Protein AF-A0A526TAX5-F1 (afdb_monomer)

Radius of gyration: 14.5 Å; Cα contacts (8 Å, |Δi|>4): 35; chains: 1; bounding box: 31×34×32 Å

Secondary structure (DSSP, 8-state):
-HHHHHHHHHSHHHHIIIIIS--SSPPTTHHHHHHT-HHHHHHHHHHHHHHHTTSS-S-HHHHHHHHHHHHHHHHHHH--

Solvent-accessible surface area (backbone atoms only — not comparable to full-atom values): 4758 Å² total; per-residue (Å²): 107,70,68,62,46,51,51,39,72,74,37,50,65,62,41,35,65,76,75,67,54,84,76,92,68,81,62,88,63,46,66,61,50,60,78,59,34,62,70,60,52,53,46,27,56,54,38,41,52,34,36,76,68,69,75,43,85,77,61,34,63,61,54,33,50,49,53,50,52,52,56,52,50,55,46,57,69,70,61,122

pLDDT: mean 94.6, std 4.39, range [71.81, 98.75]

Sequence (80 aa):
MTEYAAFGLGNPNEYRTVFMTEKTKLPEGYNEMEESNPAMKVLISRVEACVAAGKLQGDPRAIATMLWAVGHGTISLLIT

Structure (mmCIF, N/CA/C/O backbone):
data_AF-A0A526TAX5-F1
#
_entry.id   AF-A0A526TAX5-F1
#
loop_
_atom_site.group_PDB
_atom_site.id
_atom_site.type_symbol
_atom_site.label_atom_id
_atom_site.label_alt_id
_atom_site.label_comp_id
_atom_site.label_asym_id
_atom_site.label_entity_id
_atom_site.label_seq_id
_atom_site.pdbx_PDB_ins_code
_atom_site.Cartn_x
_atom_site.Cartn_y
_atom_site.Cartn_z
_atom_site.occupancy
_atom_site.B_iso_or_equiv
_atom_site.auth_seq_id
_atom_site.auth_comp_id
_atom_site.auth_asym_id
_atom_site.auth_atom_id
_atom_site.pdbx_PDB_model_num
ATOM 1 N N . MET A 1 1 ? -2.872 -10.999 0.526 1.00 83.19 1 MET A N 1
ATOM 2 C CA . MET A 1 1 ? -1.494 -10.976 -0.008 1.00 83.19 1 MET A CA 1
ATOM 3 C C . MET A 1 1 ? -1.304 -11.881 -1.214 1.00 83.19 1 MET A C 1
ATOM 5 O O . MET A 1 1 ? -0.639 -11.430 -2.130 1.00 83.19 1 MET A O 1
ATOM 9 N N . THR A 1 2 ? -1.903 -13.077 -1.273 1.00 93.06 2 THR A N 1
ATOM 10 C CA . THR A 1 2 ? -1.785 -13.994 -2.428 1.00 93.06 2 THR A CA 1
ATOM 11 C C . THR A 1 2 ? -2.074 -13.325 -3.774 1.00 93.06 2 THR A C 1
ATOM 13 O O . THR A 1 2 ? -1.208 -13.330 -4.637 1.00 93.06 2 THR A O 1
ATOM 16 N N . GLU A 1 3 ? -3.222 -12.655 -3.918 1.00 94.00 3 GLU A N 1
ATOM 17 C CA . GLU A 1 3 ? -3.583 -11.976 -5.176 1.00 94.00 3 GLU A CA 1
ATOM 18 C C . GLU A 1 3 ? -2.630 -10.833 -5.538 1.00 94.00 3 GLU A C 1
ATOM 20 O O . GLU A 1 3 ? -2.240 -10.665 -6.689 1.00 94.00 3 GLU A O 1
ATOM 25 N N . TYR A 1 4 ? -2.202 -10.061 -4.536 1.00 93.56 4 TYR A N 1
ATOM 26 C CA . TYR A 1 4 ? -1.265 -8.960 -4.741 1.00 93.56 4 TYR A CA 1
ATOM 27 C C . TYR A 1 4 ? 0.115 -9.467 -5.189 1.00 93.56 4 TYR A C 1
ATOM 29 O O . TYR A 1 4 ? 0.738 -8.890 -6.078 1.00 93.56 4 TYR A O 1
ATOM 37 N N . ALA A 1 5 ? 0.563 -10.588 -4.616 1.00 95.19 5 ALA A N 1
ATOM 38 C CA . ALA A 1 5 ? 1.791 -11.257 -5.017 1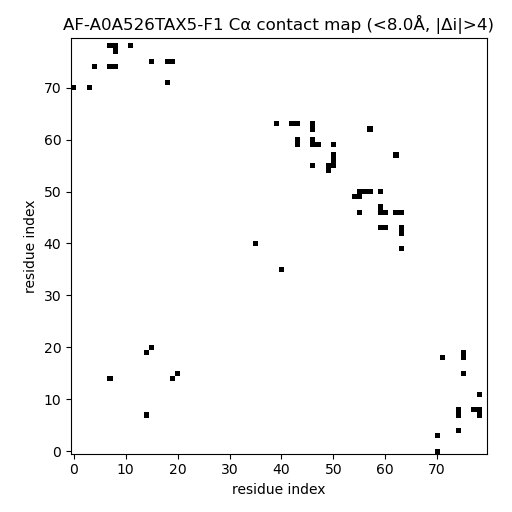.00 95.19 5 ALA A CA 1
ATOM 39 C C . ALA A 1 5 ? 1.688 -11.851 -6.424 1.00 95.19 5 ALA A C 1
ATOM 41 O O . ALA A 1 5 ? 2.602 -11.664 -7.222 1.00 95.19 5 ALA A O 1
ATOM 42 N N . ALA A 1 6 ? 0.572 -12.508 -6.751 1.00 96.50 6 ALA A N 1
ATOM 43 C CA . ALA A 1 6 ? 0.324 -13.038 -8.088 1.00 96.50 6 ALA A CA 1
ATOM 44 C C . ALA A 1 6 ? 0.361 -11.926 -9.148 1.00 96.50 6 ALA A C 1
ATOM 46 O O . ALA A 1 6 ? 1.006 -12.089 -10.182 1.00 96.50 6 ALA A O 1
ATOM 47 N N . PHE A 1 7 ? -0.251 -10.772 -8.861 1.00 94.69 7 PHE A N 1
ATOM 48 C CA . PHE A 1 7 ? -0.170 -9.602 -9.730 1.00 94.69 7 PHE A CA 1
ATOM 49 C C . PHE A 1 7 ? 1.274 -9.117 -9.910 1.00 94.69 7 PHE A C 1
ATOM 51 O O . PHE A 1 7 ? 1.737 -9.011 -11.043 1.00 94.69 7 PHE A O 1
ATOM 58 N N . GLY A 1 8 ? 1.996 -8.844 -8.819 1.00 95.81 8 GLY A N 1
ATOM 59 C CA . GLY A 1 8 ? 3.343 -8.275 -8.910 1.00 95.81 8 GLY A CA 1
ATOM 60 C C . GLY A 1 8 ? 4.355 -9.207 -9.578 1.00 95.81 8 GLY A C 1
ATOM 61 O O . GLY A 1 8 ? 5.108 -8.776 -10.446 1.00 95.81 8 GLY A O 1
ATOM 62 N N . LEU A 1 9 ? 4.334 -10.495 -9.228 1.00 96.38 9 LEU A N 1
ATOM 63 C CA . LEU A 1 9 ? 5.242 -11.494 -9.800 1.00 96.38 9 LEU A CA 1
ATOM 64 C C . LEU A 1 9 ? 4.871 -11.871 -11.242 1.00 96.38 9 LEU A C 1
ATOM 66 O O . LEU A 1 9 ? 5.754 -12.211 -12.024 1.00 96.38 9 LEU A O 1
ATOM 70 N N . GLY A 1 10 ? 3.585 -11.800 -11.603 1.00 97.62 10 GLY A N 1
ATOM 71 C CA . GLY A 1 10 ? 3.114 -12.027 -12.971 1.00 97.62 10 GLY A CA 1
ATOM 72 C C . GLY A 1 10 ? 3.353 -10.848 -13.920 1.00 97.62 10 GLY A C 1
ATOM 73 O O . GLY A 1 10 ? 3.341 -11.047 -15.130 1.00 97.62 10 GLY A O 1
ATOM 74 N N . ASN A 1 11 ? 3.588 -9.642 -13.388 1.00 97.31 11 ASN A N 1
ATOM 75 C CA . ASN A 1 11 ? 3.781 -8.403 -14.155 1.00 97.31 11 ASN A CA 1
ATOM 76 C C . ASN A 1 11 ? 5.011 -7.620 -13.640 1.00 97.31 11 ASN A C 1
ATOM 78 O O . ASN A 1 11 ? 4.884 -6.487 -13.159 1.00 97.31 11 ASN A O 1
ATOM 82 N N . PRO A 1 12 ? 6.221 -8.216 -13.653 1.00 96.50 12 PRO A N 1
ATOM 83 C CA . PRO A 1 12 ? 7.362 -7.667 -12.925 1.00 96.50 12 PRO A CA 1
ATOM 84 C C . PRO A 1 12 ? 7.913 -6.372 -13.539 1.00 96.50 12 PRO A C 1
ATOM 86 O O . PRO A 1 12 ? 8.487 -5.551 -12.824 1.00 96.50 12 PRO A O 1
ATOM 89 N N . ASN A 1 13 ? 7.752 -6.155 -14.846 1.00 96.31 13 ASN A N 1
ATOM 90 C CA . ASN A 1 13 ? 8.225 -4.930 -15.497 1.00 96.31 13 ASN A CA 1
ATOM 91 C C . ASN A 1 13 ? 7.310 -3.750 -15.168 1.00 96.31 13 ASN A C 1
ATOM 93 O O . ASN A 1 13 ? 7.789 -2.694 -14.760 1.00 96.31 13 ASN A O 1
ATOM 97 N N . GLU A 1 14 ? 6.00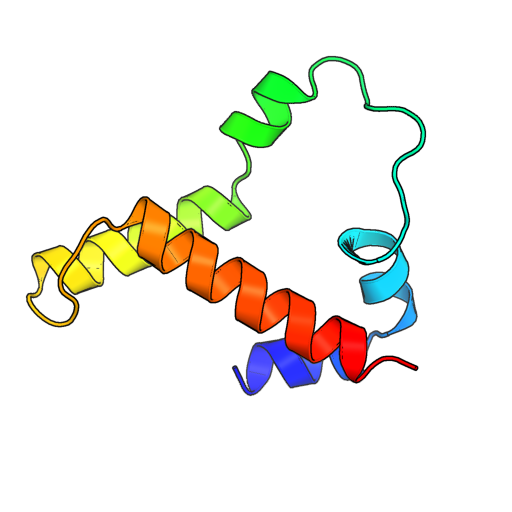1 -3.960 -15.256 1.00 95.81 14 GLU A N 1
ATOM 98 C CA . GLU A 1 14 ? 4.973 -2.997 -14.876 1.00 95.81 14 GLU A CA 1
ATOM 99 C C . GLU A 1 14 ? 5.124 -2.622 -13.402 1.00 95.81 14 GLU A C 1
ATOM 101 O O . GLU A 1 14 ? 5.112 -1.443 -13.041 1.00 95.81 14 GLU A O 1
ATOM 106 N N . TYR A 1 15 ? 5.347 -3.622 -12.548 1.00 96.44 15 TYR A N 1
ATOM 107 C CA . TYR A 1 15 ? 5.569 -3.400 -11.128 1.00 96.44 15 TYR A CA 1
ATOM 108 C C . TYR A 1 15 ? 6.818 -2.543 -10.867 1.00 96.44 15 TYR A C 1
ATOM 110 O O . TYR A 1 15 ? 6.752 -1.580 -10.095 1.00 96.44 15 TYR A O 1
ATOM 118 N N . ARG A 1 16 ? 7.939 -2.829 -11.550 1.00 95.25 16 ARG A N 1
ATOM 119 C CA . ARG A 1 16 ? 9.162 -2.015 -11.455 1.00 95.25 16 ARG A CA 1
ATOM 120 C C . ARG A 1 16 ? 8.920 -0.570 -11.881 1.00 95.25 16 ARG A C 1
ATOM 122 O O . ARG A 1 16 ? 9.347 0.348 -11.176 1.00 95.25 16 ARG A O 1
ATOM 129 N N . THR A 1 17 ? 8.216 -0.361 -12.993 1.00 92.38 17 THR A N 1
ATOM 130 C CA . THR A 1 17 ? 7.892 0.979 -13.502 1.00 92.38 17 THR A CA 1
ATOM 131 C C . THR A 1 17 ? 7.094 1.791 -12.488 1.00 92.38 17 THR A C 1
ATOM 133 O O . THR A 1 17 ? 7.394 2.963 -12.273 1.00 92.38 17 THR A O 1
ATOM 136 N N . VAL A 1 18 ? 6.096 1.185 -11.843 1.00 90.88 18 VAL A N 1
ATOM 137 C CA . VAL A 1 18 ? 5.188 1.924 -10.955 1.00 90.88 18 VAL A CA 1
ATOM 138 C C . VAL A 1 18 ? 5.774 2.126 -9.553 1.00 90.88 18 VAL A C 1
ATOM 140 O O . VAL A 1 18 ? 5.609 3.207 -8.983 1.00 90.88 18 VAL A O 1
ATOM 143 N N . PHE A 1 19 ? 6.445 1.114 -8.988 1.00 92.44 19 PHE A N 1
ATOM 144 C CA . PHE A 1 19 ? 6.766 1.084 -7.553 1.00 92.44 19 PHE A CA 1
ATOM 145 C C . PHE A 1 19 ? 8.255 1.033 -7.208 1.00 92.44 19 PHE A C 1
ATOM 147 O O . PHE A 1 19 ? 8.601 1.333 -6.068 1.00 92.44 19 PHE A O 1
ATOM 154 N N . MET A 1 20 ? 9.133 0.648 -8.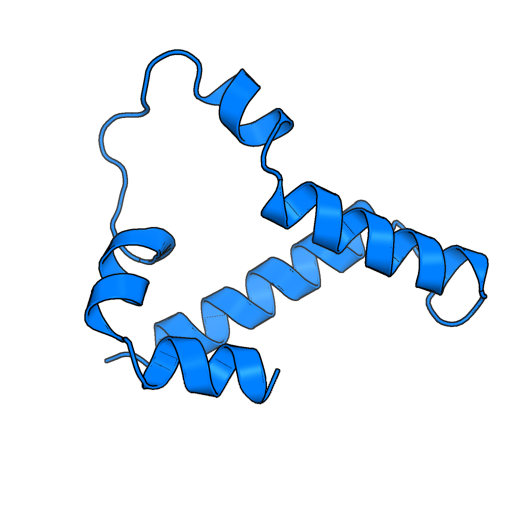139 1.00 93.25 20 MET A N 1
ATOM 155 C CA . MET A 1 20 ? 10.564 0.449 -7.844 1.00 93.25 20 MET A CA 1
ATOM 156 C C . MET A 1 20 ? 11.478 1.454 -8.549 1.00 93.25 20 MET A C 1
ATOM 158 O O . MET A 1 20 ? 12.666 1.509 -8.251 1.00 93.25 20 MET A O 1
ATOM 162 N N . THR A 1 21 ? 10.945 2.244 -9.480 1.00 90.25 21 THR A N 1
ATOM 163 C CA . THR A 1 21 ? 11.725 3.254 -10.198 1.00 90.25 21 THR A CA 1
ATOM 164 C C . THR A 1 21 ? 11.792 4.539 -9.381 1.00 90.25 21 THR A C 1
ATOM 166 O O . THR A 1 21 ? 10.761 5.111 -9.019 1.00 90.25 21 THR A O 1
ATOM 169 N N . GLU A 1 22 ? 13.009 5.007 -9.105 1.00 87.50 22 GLU A N 1
ATOM 170 C CA . GLU A 1 22 ? 13.230 6.283 -8.430 1.00 87.50 22 GLU A CA 1
ATOM 171 C C . GLU A 1 22 ? 12.661 7.442 -9.261 1.00 87.50 22 GLU A C 1
ATOM 173 O O . GLU A 1 22 ? 12.927 7.578 -10.458 1.00 87.50 22 GLU A O 1
ATOM 178 N N . LYS A 1 23 ? 11.874 8.307 -8.614 1.00 84.44 23 LYS A N 1
ATOM 179 C CA . LYS A 1 23 ? 11.323 9.512 -9.238 1.00 84.44 23 LYS A CA 1
ATOM 180 C C . LYS A 1 23 ? 12.288 10.676 -9.018 1.00 84.44 23 LYS A C 1
ATOM 182 O O . LYS A 1 23 ? 12.244 11.326 -7.981 1.00 84.44 23 LYS A O 1
ATOM 187 N N . THR A 1 24 ? 13.129 10.967 -10.008 1.00 88.25 24 THR A N 1
ATOM 188 C CA . THR A 1 24 ? 14.117 12.067 -9.948 1.00 88.25 24 THR A CA 1
ATOM 189 C C . THR A 1 24 ? 13.499 13.459 -10.101 1.00 88.25 24 THR A C 1
ATOM 191 O O . THR A 1 24 ? 14.124 14.464 -9.765 1.00 88.25 24 THR A O 1
ATOM 194 N N . LYS A 1 25 ? 12.260 13.534 -10.596 1.00 89.88 25 LYS A N 1
ATOM 195 C CA . LYS A 1 25 ? 11.464 14.758 -10.685 1.00 89.88 25 LYS A CA 1
ATOM 196 C C . LYS A 1 25 ? 10.013 14.443 -10.347 1.00 89.88 25 LYS A C 1
ATOM 198 O O . LYS A 1 25 ? 9.413 13.548 -10.942 1.00 89.88 25 LYS A O 1
ATOM 203 N N . LEU A 1 26 ? 9.448 15.201 -9.414 1.00 87.50 26 LEU A N 1
ATOM 204 C CA . LEU A 1 26 ? 8.029 15.116 -9.095 1.00 87.50 26 LEU A CA 1
ATOM 205 C C . LEU A 1 26 ? 7.205 15.882 -10.146 1.00 87.50 26 LEU A C 1
ATOM 207 O O . LEU A 1 26 ? 7.658 16.925 -10.630 1.00 87.50 26 LEU A O 1
ATOM 211 N N . PRO A 1 27 ? 6.021 15.375 -10.528 1.00 87.50 27 PRO A N 1
ATOM 212 C CA . PRO A 1 27 ? 5.100 16.118 -11.379 1.00 87.50 27 PRO A CA 1
ATOM 213 C C . PRO A 1 27 ? 4.585 17.375 -10.662 1.00 87.50 27 PRO A C 1
ATOM 215 O O . PRO A 1 27 ? 4.574 17.448 -9.432 1.00 87.50 27 PRO A O 1
ATOM 218 N N . GLU A 1 28 ? 4.128 18.362 -11.432 1.00 93.44 28 GLU A N 1
ATOM 219 C CA . GLU A 1 28 ? 3.378 19.491 -10.872 1.00 93.44 28 GLU A CA 1
ATOM 220 C C . GLU A 1 28 ? 2.108 18.981 -10.174 1.00 93.44 28 GLU A C 1
ATOM 222 O O . GLU A 1 28 ? 1.462 18.050 -10.655 1.00 93.44 28 GLU A O 1
ATOM 227 N N . GLY A 1 29 ? 1.774 19.562 -9.019 1.00 92.38 29 GLY A N 1
ATOM 228 C CA . GLY A 1 29 ? 0.631 19.123 -8.209 1.00 92.38 29 GLY A CA 1
ATOM 229 C C . GLY A 1 29 ? 0.831 17.776 -7.500 1.00 92.38 29 GLY A C 1
ATOM 230 O O . GLY A 1 29 ? -0.136 17.078 -7.195 1.00 92.38 29 GLY A O 1
ATOM 231 N N . TYR A 1 30 ? 2.086 17.358 -7.273 1.00 89.44 30 TYR A N 1
ATOM 232 C CA . TYR A 1 30 ? 2.389 16.081 -6.620 1.00 89.44 30 TYR A CA 1
ATOM 233 C C . TYR A 1 30 ? 1.721 15.938 -5.246 1.00 89.44 30 TYR A C 1
ATOM 235 O O . TYR A 1 30 ? 1.194 14.869 -4.953 1.00 89.44 30 TYR A O 1
ATOM 243 N N . ASN A 1 31 ? 1.697 16.999 -4.435 1.00 90.81 31 ASN A N 1
ATOM 244 C CA . ASN A 1 31 ? 1.108 16.952 -3.096 1.00 90.81 31 ASN A CA 1
ATOM 245 C C . ASN A 1 31 ? -0.402 16.691 -3.167 1.00 90.81 31 ASN A C 1
ATOM 247 O O . ASN A 1 31 ? -0.897 15.787 -2.497 1.00 90.81 31 ASN 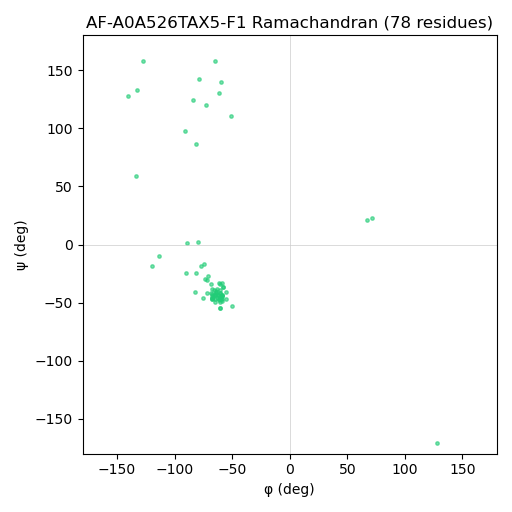A O 1
ATOM 251 N N . GLU A 1 32 ? -1.132 17.400 -4.035 1.00 93.19 32 GLU A N 1
ATOM 252 C CA . GLU A 1 32 ? -2.563 17.159 -4.234 1.00 93.19 32 GLU A CA 1
ATOM 253 C C . GLU A 1 32 ? -2.821 15.751 -4.786 1.00 93.19 32 GLU A C 1
ATOM 255 O O . GLU A 1 32 ? -3.778 15.084 -4.386 1.00 93.19 32 GLU A O 1
ATOM 260 N N . MET A 1 33 ? -1.966 15.264 -5.690 1.00 90.00 33 MET A N 1
ATOM 261 C CA . MET A 1 33 ? -2.047 13.900 -6.219 1.00 90.00 33 MET A CA 1
ATOM 262 C C . MET A 1 33 ? -1.809 12.847 -5.124 1.00 90.00 33 MET A C 1
ATOM 264 O O . MET A 1 33 ? -2.518 11.841 -5.066 1.00 90.00 33 MET A O 1
ATOM 268 N N . GLU A 1 34 ? -0.834 13.070 -4.245 1.00 88.50 34 GLU A N 1
ATOM 269 C CA . GLU A 1 34 ? -0.515 12.176 -3.133 1.00 88.50 34 GLU A CA 1
ATOM 270 C C . GLU A 1 34 ? -1.644 12.153 -2.095 1.00 88.50 34 GLU A C 1
ATOM 272 O O . GLU A 1 34 ? -2.120 11.078 -1.717 1.00 88.50 34 GLU A O 1
ATOM 277 N N . GLU A 1 35 ? -2.152 13.322 -1.701 1.00 90.25 35 GLU A N 1
ATOM 278 C CA . GLU A 1 35 ? -3.303 13.452 -0.803 1.00 90.25 35 GLU A CA 1
ATOM 279 C C . GLU A 1 35 ? -4.575 12.835 -1.397 1.00 90.25 35 GLU A C 1
ATOM 281 O O . GLU A 1 35 ? -5.415 12.273 -0.680 1.00 90.25 35 GLU A O 1
ATOM 286 N N . SER A 1 36 ? -4.727 12.905 -2.722 1.00 92.25 36 SER A N 1
ATOM 287 C CA . SER A 1 36 ? -5.881 12.365 -3.437 1.00 92.25 36 SER A CA 1
ATOM 288 C C . SER A 1 36 ? -5.745 10.908 -3.878 1.00 92.25 36 SER A C 1
ATOM 290 O O . SER A 1 36 ? -6.721 10.381 -4.418 1.00 92.25 36 SER A O 1
ATOM 292 N N . ASN A 1 37 ? -4.627 10.233 -3.576 1.00 93.75 37 ASN A N 1
ATOM 293 C CA . ASN A 1 37 ? -4.328 8.879 -4.049 1.00 93.75 37 ASN A CA 1
ATOM 294 C C . ASN A 1 37 ? -5.495 7.898 -3.781 1.00 93.75 37 ASN A C 1
ATOM 296 O O . ASN A 1 37 ? -5.745 7.521 -2.627 1.00 93.75 37 ASN A O 1
ATOM 300 N N . PRO A 1 38 ? -6.200 7.437 -4.834 1.00 95.62 38 PRO A N 1
ATOM 301 C CA . PRO A 1 38 ? -7.403 6.630 -4.672 1.00 95.62 38 PRO A CA 1
ATOM 302 C C . PRO A 1 38 ? -7.104 5.242 -4.098 1.00 95.62 38 PRO A C 1
ATOM 304 O O . PRO A 1 38 ? -7.897 4.732 -3.308 1.00 95.62 38 PRO A O 1
ATOM 307 N N . ALA A 1 39 ? -5.954 4.644 -4.427 1.00 93.94 39 ALA A N 1
ATOM 308 C CA . ALA A 1 39 ? -5.572 3.334 -3.906 1.00 93.94 39 ALA A CA 1
ATOM 309 C C . ALA A 1 39 ? -5.344 3.388 -2.389 1.00 93.94 39 ALA A C 1
ATOM 311 O O . ALA A 1 39 ? -5.852 2.540 -1.651 1.00 93.94 39 ALA A O 1
ATOM 312 N N . MET A 1 40 ? -4.653 4.429 -1.910 1.00 95.38 40 MET A N 1
ATOM 313 C CA . MET A 1 40 ? -4.423 4.612 -0.477 1.00 95.38 40 MET A CA 1
ATOM 314 C C . MET A 1 40 ? -5.722 4.945 0.269 1.00 95.38 40 MET A C 1
ATOM 316 O O . MET A 1 40 ? -5.981 4.378 1.330 1.00 95.38 40 MET A O 1
ATOM 320 N N . LYS A 1 41 ? -6.584 5.801 -0.298 1.00 96.81 41 LYS A N 1
ATOM 321 C CA . LYS A 1 41 ? -7.908 6.106 0.278 1.00 96.81 41 LYS A CA 1
ATOM 322 C C . LYS A 1 41 ? -8.773 4.856 0.426 1.00 96.81 41 LYS A C 1
ATOM 324 O O . LYS A 1 41 ? -9.375 4.652 1.479 1.00 96.81 41 LYS A O 1
ATOM 329 N N . VAL A 1 42 ? -8.799 3.991 -0.590 1.00 97.31 42 VAL A N 1
ATOM 330 C CA . VAL A 1 42 ? -9.524 2.716 -0.515 1.00 97.31 42 VAL A CA 1
ATOM 331 C C . VAL A 1 42 ? -8.949 1.840 0.594 1.00 97.31 42 VAL A C 1
ATOM 333 O O . VAL A 1 42 ? -9.723 1.345 1.412 1.00 97.31 42 VAL A O 1
ATOM 336 N N . LEU A 1 43 ? -7.625 1.682 0.678 1.00 97.12 43 LEU A N 1
ATOM 337 C CA . LEU A 1 43 ? -7.004 0.859 1.719 1.00 97.12 43 LEU A CA 1
ATOM 338 C C . LEU A 1 43 ? -7.351 1.360 3.128 1.00 97.12 43 LEU A C 1
ATOM 340 O O . LEU A 1 43 ? -7.788 0.566 3.961 1.00 97.12 43 LEU A O 1
ATOM 344 N N . ILE A 1 44 ? -7.234 2.669 3.369 1.00 98.19 44 ILE A N 1
ATOM 345 C CA . ILE A 1 44 ? -7.600 3.287 4.651 1.00 98.19 44 ILE A CA 1
ATOM 346 C C . ILE A 1 44 ? -9.069 3.023 4.971 1.00 98.19 44 ILE A C 1
ATOM 348 O O . ILE A 1 44 ? -9.352 2.510 6.047 1.00 98.19 44 ILE A O 1
ATOM 352 N N . SER A 1 45 ? -9.988 3.252 4.026 1.00 98.31 45 SER A N 1
ATOM 353 C CA . SER A 1 45 ? -11.426 3.040 4.262 1.00 98.31 45 SER A CA 1
ATOM 354 C C . SER A 1 45 ? -11.771 1.596 4.652 1.00 98.31 45 SER A C 1
ATOM 356 O O . SER A 1 45 ? -12.673 1.344 5.453 1.00 98.31 45 SER A O 1
ATOM 358 N N . ARG A 1 46 ? -11.032 0.611 4.119 1.00 98.25 46 ARG A N 1
ATOM 359 C CA . ARG A 1 46 ? -11.206 -0.800 4.491 1.00 98.25 46 ARG A CA 1
ATOM 360 C C . ARG A 1 46 ? -10.685 -1.079 5.892 1.00 98.25 46 ARG A C 1
ATOM 362 O O . ARG A 1 46 ? -11.350 -1.783 6.648 1.00 98.25 46 ARG A O 1
ATOM 369 N N . VAL A 1 47 ? -9.539 -0.508 6.250 1.00 98.56 47 VAL A N 1
ATOM 370 C CA . VAL A 1 47 ? -8.994 -0.616 7.606 1.00 98.56 47 VAL A CA 1
ATOM 371 C C . VAL A 1 47 ? -9.912 0.075 8.618 1.00 98.56 47 VAL A C 1
ATOM 373 O O . VAL A 1 47 ? -10.204 -0.518 9.653 1.00 98.56 47 VAL A O 1
ATOM 376 N N . GLU A 1 48 ? -10.435 1.263 8.309 1.00 98.75 48 GLU A N 1
ATOM 377 C CA . GLU A 1 48 ? -11.424 1.975 9.130 1.00 98.75 48 GLU A CA 1
ATOM 378 C C . GLU A 1 48 ? -12.652 1.105 9.403 1.00 98.75 48 GLU A C 1
ATOM 380 O O . GLU A 1 48 ? -13.060 0.965 10.554 1.00 98.75 48 GLU A O 1
ATOM 385 N N . ALA A 1 49 ? -13.197 0.447 8.374 1.00 98.75 49 ALA A N 1
ATOM 386 C CA . ALA A 1 49 ? -14.321 -0.472 8.538 1.00 98.75 49 ALA A CA 1
ATOM 387 C C . ALA A 1 49 ? -13.980 -1.655 9.463 1.00 98.75 49 ALA A C 1
ATOM 389 O O . ALA A 1 49 ? -14.801 -2.055 10.290 1.00 98.75 49 ALA A O 1
ATOM 390 N N . CYS A 1 50 ? -12.764 -2.203 9.371 1.00 98.75 50 CYS A N 1
ATOM 391 C CA . CYS A 1 50 ? -12.306 -3.263 10.269 1.00 98.75 50 CYS A CA 1
ATOM 392 C C . CYS A 1 50 ? -12.130 -2.781 11.717 1.00 98.75 50 CYS A C 1
ATOM 394 O O . CYS A 1 50 ? -12.461 -3.528 12.640 1.00 98.75 50 CYS A O 1
ATOM 396 N N . VAL A 1 51 ? -11.638 -1.557 11.925 1.00 98.69 51 VAL A N 1
ATOM 397 C CA . VAL A 1 51 ? -11.510 -0.950 13.259 1.00 98.69 51 VAL A CA 1
ATOM 398 C C . VAL A 1 51 ? -12.890 -0.670 13.856 1.00 98.69 51 VAL A C 1
ATOM 400 O O . VAL A 1 51 ? -13.158 -1.073 14.986 1.00 98.69 51 VAL A O 1
ATOM 403 N N . ALA A 1 52 ? -13.805 -0.082 13.082 1.00 98.62 52 ALA A N 1
ATOM 404 C CA . ALA A 1 52 ? -15.182 0.177 13.507 1.00 98.62 52 ALA A CA 1
ATOM 405 C C . ALA A 1 52 ? -15.945 -1.112 13.864 1.00 98.62 52 ALA A C 1
ATOM 407 O O . ALA A 1 52 ? -16.744 -1.128 14.796 1.00 98.62 52 ALA A O 1
ATOM 408 N N . ALA A 1 53 ? -15.664 -2.213 13.162 1.00 98.62 53 ALA A N 1
ATOM 409 C CA . ALA A 1 53 ? -16.218 -3.534 13.460 1.00 98.62 53 ALA A CA 1
ATOM 410 C C . ALA A 1 53 ? -15.516 -4.265 14.626 1.00 98.62 53 ALA A C 1
ATOM 412 O O . ALA A 1 53 ? -15.836 -5.427 14.897 1.00 98.62 53 ALA A O 1
ATOM 413 N N . GLY A 1 54 ? -14.525 -3.644 15.277 1.00 98.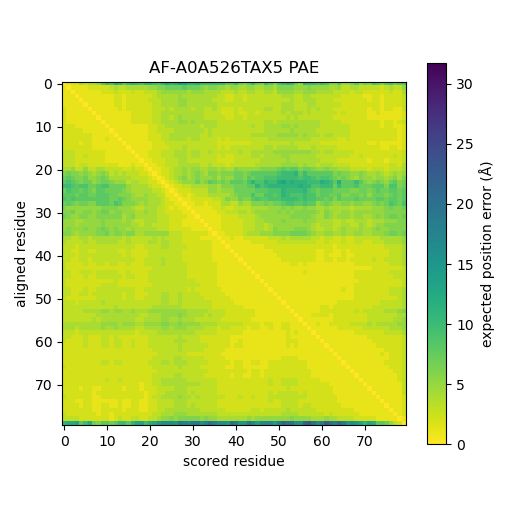38 54 GLY A N 1
ATOM 414 C CA . GLY A 1 54 ? -13.751 -4.241 16.370 1.00 98.38 54 GLY A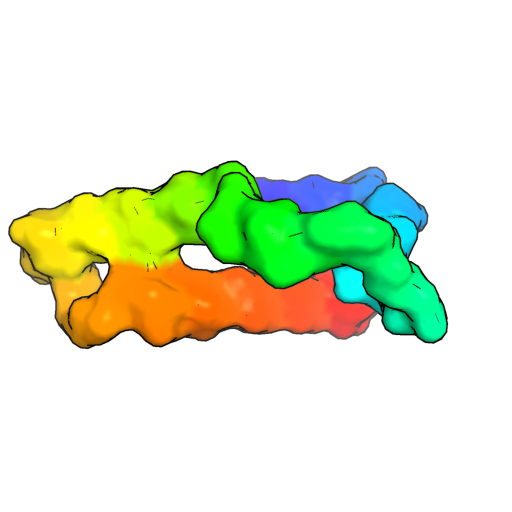 CA 1
ATOM 415 C C . GLY A 1 54 ? -12.865 -5.419 15.947 1.00 98.38 54 GLY A C 1
ATOM 416 O O . GLY A 1 54 ? -12.518 -6.257 16.776 1.00 98.38 54 GLY A O 1
ATOM 417 N N . LYS A 1 55 ? -12.534 -5.536 14.654 1.00 98.56 55 LYS A N 1
ATOM 418 C CA . LYS A 1 55 ? -11.661 -6.597 14.109 1.00 98.56 55 LYS A CA 1
ATOM 419 C C . LYS A 1 55 ? -10.189 -6.207 14.095 1.00 98.56 55 LYS A C 1
ATOM 421 O O . LYS A 1 55 ? -9.335 -7.086 14.110 1.00 98.56 55 LYS A O 1
ATOM 426 N N . LEU A 1 56 ? -9.908 -4.909 14.060 1.00 98.31 56 LEU A N 1
ATOM 427 C CA . LEU A 1 56 ? -8.578 -4.331 14.216 1.00 98.31 56 LEU A CA 1
ATOM 428 C C . LEU A 1 56 ? -8.621 -3.265 15.314 1.00 98.31 56 LEU A C 1
ATOM 430 O O . LEU A 1 56 ? -9.680 -2.713 15.606 1.00 98.31 56 LEU A O 1
ATOM 434 N N . GLN A 1 57 ? -7.467 -2.963 15.902 1.00 98.19 57 GLN A N 1
ATOM 435 C CA . GLN A 1 57 ? -7.320 -1.936 16.929 1.00 98.19 57 GLN A CA 1
ATOM 436 C C . GLN A 1 57 ? -6.125 -1.042 16.594 1.00 98.19 57 GLN A C 1
ATOM 438 O O . GLN A 1 57 ? -5.048 -1.548 16.285 1.00 98.19 57 GLN A O 1
ATOM 443 N N . GLY A 1 58 ? -6.312 0.277 16.679 1.00 97.88 58 GLY A N 1
ATOM 444 C CA . GLY A 1 58 ? -5.269 1.276 16.431 1.00 97.88 58 GLY A CA 1
ATOM 445 C C . GLY A 1 58 ? -5.697 2.345 15.427 1.00 97.88 58 GLY A C 1
ATOM 446 O O . GLY A 1 58 ? -6.864 2.415 15.047 1.00 97.88 58 GLY A O 1
ATOM 447 N N . ASP A 1 59 ? -4.738 3.175 15.012 1.00 98.44 59 ASP A N 1
ATOM 448 C CA . ASP A 1 59 ? -4.945 4.201 13.987 1.00 98.44 59 ASP A CA 1
ATOM 449 C C . ASP A 1 59 ? -5.075 3.561 12.587 1.00 98.44 59 ASP A C 1
ATOM 451 O O . ASP A 1 59 ? -4.131 2.906 12.123 1.00 98.44 59 ASP A O 1
ATOM 455 N N . PRO A 1 60 ? -6.208 3.749 11.880 1.00 98.25 60 PRO A N 1
ATOM 456 C CA . PRO A 1 60 ? -6.404 3.194 10.547 1.00 98.25 60 PRO A CA 1
ATOM 457 C C . PRO A 1 60 ? -5.351 3.637 9.528 1.00 98.25 60 PRO A C 1
ATOM 459 O O . PRO A 1 60 ? -4.943 2.831 8.687 1.00 98.25 60 PRO A O 1
ATOM 462 N N . ARG A 1 61 ? -4.875 4.889 9.603 1.00 97.00 61 ARG A N 1
ATOM 463 C CA . ARG A 1 61 ? -3.864 5.409 8.670 1.00 97.00 61 ARG A CA 1
ATOM 464 C C . ARG A 1 61 ? -2.523 4.708 8.881 1.00 97.00 61 ARG A C 1
ATOM 466 O O . ARG A 1 61 ? -1.917 4.271 7.899 1.00 97.00 61 ARG A O 1
ATOM 473 N N . ALA A 1 62 ? -2.083 4.550 10.127 1.00 98.19 62 ALA A N 1
ATOM 474 C CA . ALA A 1 62 ? -0.868 3.814 10.466 1.00 98.19 62 ALA A CA 1
ATOM 475 C C . ALA A 1 62 ? -0.941 2.342 10.031 1.00 98.19 62 ALA A C 1
ATOM 477 O O . ALA A 1 62 ? -0.015 1.844 9.389 1.00 98.19 62 ALA A O 1
ATOM 478 N N . ILE A 1 63 ? -2.055 1.654 10.306 1.00 98.50 63 ILE A N 1
ATOM 479 C CA . ILE A 1 63 ? -2.245 0.250 9.906 1.00 98.50 63 ILE A CA 1
ATOM 480 C C . ILE A 1 63 ? -2.243 0.110 8.375 1.00 98.50 63 ILE A C 1
ATOM 482 O O . ILE A 1 63 ? -1.555 -0.759 7.840 1.00 98.50 63 ILE A O 1
ATOM 486 N N . ALA A 1 64 ? -2.962 0.977 7.656 1.00 97.88 64 ALA A N 1
ATOM 487 C CA . ALA A 1 64 ? -2.966 0.983 6.193 1.00 97.88 64 ALA A CA 1
ATOM 488 C C . ALA A 1 64 ? -1.562 1.231 5.621 1.00 97.88 64 ALA A C 1
ATOM 490 O O . ALA A 1 64 ? -1.145 0.543 4.692 1.00 97.88 64 ALA A O 1
ATOM 491 N N . THR A 1 65 ? -0.809 2.163 6.208 1.00 97.06 65 THR A N 1
ATOM 492 C CA . THR A 1 65 ? 0.571 2.464 5.794 1.00 97.06 65 THR A CA 1
ATOM 493 C C . THR A 1 65 ? 1.490 1.265 6.015 1.00 97.06 65 THR A C 1
ATOM 495 O O . THR A 1 65 ? 2.286 0.933 5.140 1.00 97.06 65 THR A O 1
ATOM 498 N N . MET A 1 66 ? 1.339 0.557 7.137 1.00 97.75 66 MET A N 1
ATOM 499 C CA . MET A 1 66 ? 2.063 -0.689 7.400 1.00 97.75 66 MET A CA 1
ATOM 500 C C . MET A 1 66 ? 1.734 -1.777 6.374 1.00 97.75 66 MET A C 1
ATOM 502 O O . MET A 1 66 ? 2.645 -2.400 5.832 1.00 97.75 66 MET A O 1
ATOM 506 N N . LEU A 1 67 ? 0.449 -1.992 6.070 1.00 96.31 67 LEU A N 1
ATOM 507 C CA . LEU A 1 67 ? 0.024 -2.960 5.052 1.00 96.31 67 LEU A CA 1
ATOM 508 C C . LEU A 1 67 ? 0.588 -2.612 3.670 1.00 96.31 67 LEU A C 1
ATOM 510 O O . LEU A 1 67 ? 1.063 -3.502 2.964 1.00 96.31 67 LEU A O 1
ATOM 514 N N . TRP A 1 68 ? 0.573 -1.327 3.312 1.00 96.06 68 TRP A N 1
ATOM 515 C CA . TRP A 1 68 ? 1.159 -0.815 2.077 1.00 96.06 68 TRP A CA 1
ATOM 516 C C . TRP A 1 68 ? 2.663 -1.101 2.024 1.00 96.06 68 TRP A C 1
ATOM 518 O O . TRP A 1 68 ? 3.137 -1.758 1.100 1.00 96.06 68 TRP A O 1
ATOM 528 N N . ALA A 1 69 ? 3.414 -0.675 3.040 1.00 96.44 69 ALA A N 1
ATOM 529 C CA . ALA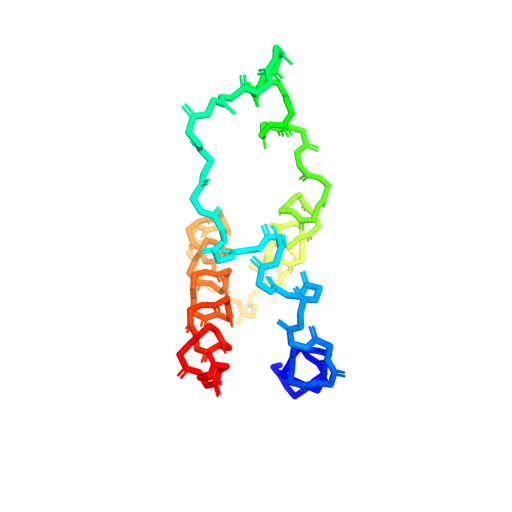 A 1 69 ? 4.864 -0.832 3.085 1.00 96.44 69 ALA A CA 1
ATOM 530 C C . ALA A 1 69 ? 5.296 -2.304 3.027 1.00 96.44 69 ALA A C 1
ATOM 532 O O . ALA A 1 69 ? 6.164 -2.659 2.231 1.00 96.44 69 ALA A O 1
ATOM 533 N N . VAL A 1 70 ? 4.661 -3.172 3.822 1.00 95.94 70 VAL A N 1
ATOM 534 C CA . VAL A 1 70 ? 4.963 -4.610 3.832 1.00 95.94 70 VAL A CA 1
ATOM 535 C C . VAL A 1 70 ? 4.603 -5.240 2.492 1.00 95.94 70 VAL A C 1
ATOM 537 O O . VAL A 1 70 ? 5.431 -5.921 1.893 1.00 95.94 70 VAL A O 1
ATOM 540 N N . GLY A 1 71 ? 3.391 -4.987 1.992 1.00 95.19 71 GLY A N 1
ATOM 541 C CA . GLY A 1 71 ? 2.928 -5.576 0.743 1.00 95.19 71 GLY A CA 1
ATOM 542 C C . GLY A 1 71 ? 3.802 -5.180 -0.439 1.00 95.19 71 GLY A C 1
ATOM 543 O O . GLY A 1 71 ? 4.271 -6.051 -1.170 1.00 95.19 71 GLY A O 1
ATOM 544 N N . HIS A 1 72 ? 4.084 -3.885 -0.594 1.00 95.81 72 HIS A N 1
ATOM 545 C CA . HIS A 1 72 ? 4.937 -3.416 -1.676 1.00 95.81 72 HIS A CA 1
ATOM 546 C C . HIS A 1 72 ? 6.385 -3.877 -1.518 1.00 95.81 72 HIS A C 1
ATOM 548 O O . HIS A 1 72 ? 6.960 -4.387 -2.478 1.00 95.81 72 HIS A O 1
ATOM 554 N N . GLY A 1 73 ? 6.954 -3.734 -0.319 1.00 95.00 73 GLY A N 1
ATOM 555 C CA . GLY A 1 73 ? 8.348 -4.065 -0.040 1.00 95.00 73 GLY A CA 1
ATOM 556 C C . GLY A 1 73 ? 8.664 -5.543 -0.252 1.00 95.00 73 GLY A C 1
ATOM 557 O O . GLY A 1 73 ? 9.664 -5.863 -0.890 1.00 95.00 73 GLY A O 1
ATOM 558 N N . THR A 1 74 ? 7.798 -6.453 0.208 1.00 95.88 74 THR A N 1
ATOM 559 C CA . THR A 1 74 ? 7.999 -7.894 -0.006 1.00 95.88 74 THR A CA 1
ATOM 560 C C . THR A 1 74 ? 8.009 -8.250 -1.490 1.00 95.88 74 THR A C 1
ATOM 562 O O . THR A 1 74 ? 8.879 -8.999 -1.921 1.00 95.88 74 THR A O 1
ATOM 565 N N . ILE A 1 75 ? 7.091 -7.699 -2.289 1.00 96.81 75 ILE A N 1
ATOM 566 C CA . ILE A 1 75 ? 7.059 -7.975 -3.731 1.00 96.81 75 ILE A CA 1
ATOM 567 C C . ILE A 1 75 ? 8.277 -7.380 -4.437 1.00 96.81 75 ILE A C 1
ATOM 569 O O . ILE A 1 75 ? 8.899 -8.074 -5.235 1.00 96.81 75 ILE A O 1
ATOM 573 N N . SER A 1 76 ? 8.675 -6.154 -4.092 1.00 95.56 76 SER A N 1
ATOM 574 C CA . SER A 1 76 ? 9.884 -5.536 -4.647 1.00 95.56 76 SER A CA 1
ATOM 575 C C . SER A 1 76 ? 11.145 -6.364 -4.383 1.00 95.56 76 SER A C 1
ATOM 577 O O . SER A 1 76 ? 12.002 -6.440 -5.252 1.00 95.56 76 SER A O 1
ATOM 579 N N . LEU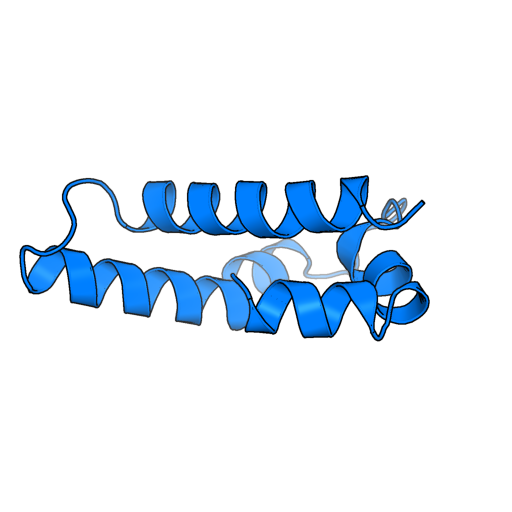 A 1 77 ? 11.261 -7.007 -3.214 1.00 95.06 77 LEU A N 1
ATOM 580 C CA . LEU A 1 77 ? 12.397 -7.882 -2.890 1.00 95.06 77 LEU A CA 1
ATOM 581 C C . LEU A 1 77 ? 12.382 -9.208 -3.663 1.00 95.06 77 LEU A C 1
ATOM 583 O O . LEU A 1 77 ? 13.440 -9.777 -3.915 1.00 95.06 77 LEU A O 1
ATOM 587 N N . LEU A 1 78 ? 11.197 -9.719 -4.003 1.00 95.69 78 LEU A N 1
ATOM 588 C CA . LEU A 1 78 ? 11.046 -10.969 -4.752 1.00 95.69 78 LEU A CA 1
ATOM 589 C C . LEU A 1 78 ? 11.221 -10.775 -6.264 1.00 95.69 78 LEU A C 1
ATOM 591 O O . LEU A 1 78 ? 11.576 -11.721 -6.964 1.00 95.69 78 LEU A O 1
ATOM 595 N N . ILE A 1 79 ? 10.975 -9.565 -6.769 1.00 94.12 79 ILE A N 1
ATOM 596 C CA . ILE A 1 79 ? 11.247 -9.176 -8.153 1.00 94.12 79 ILE A CA 1
ATOM 597 C C . ILE A 1 79 ? 12.739 -8.817 -8.262 1.00 94.12 79 ILE A C 1
ATOM 599 O O . ILE A 1 79 ? 13.125 -7.659 -8.114 1.00 94.12 79 ILE A O 1
ATOM 603 N N . THR A 1 80 ? 13.586 -9.820 -8.505 1.00 71.81 80 THR A N 1
ATOM 604 C CA . THR A 1 80 ? 15.003 -9.636 -8.883 1.00 71.81 80 THR A CA 1
ATOM 605 C C . THR A 1 80 ? 15.130 -9.381 -10.371 1.00 71.81 80 THR A C 1
ATOM 607 O O . THR A 1 80 ? 14.599 -10.201 -11.157 1.00 71.81 80 THR A O 1
#

Foldseek 3Di:
DV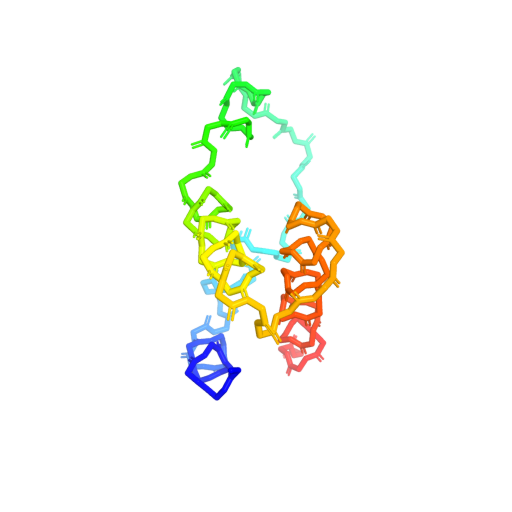VLLCVCVVCVVVLCVPQVDDDPDADPCNVVCVVVPPVLVVLLVVLVVCVVVVNDDDRSSVVSVVCVCVSSVVSVVVSD

Mean predicted aligned error: 3.13 Å